Protein AF-A0A7S4REP6-F1 (afdb_monomer_lite)

Sequence (119 aa):
KSQNEKETKPKHDFITDETDHCETPLQAYVDILPLLSFIATHTYKKSPRDLILYDPYYCNGGVVSKLTSLGFTTVINQNVDFYNTVKKGNVPEYDVLITNPPYSGVHMEKLLRFVTTST

Secondary structure (DSSP, 8-state):
--------PPPPSS---GGG--PPPHHHHHHHHHHHHHHHHHTS---TTT--E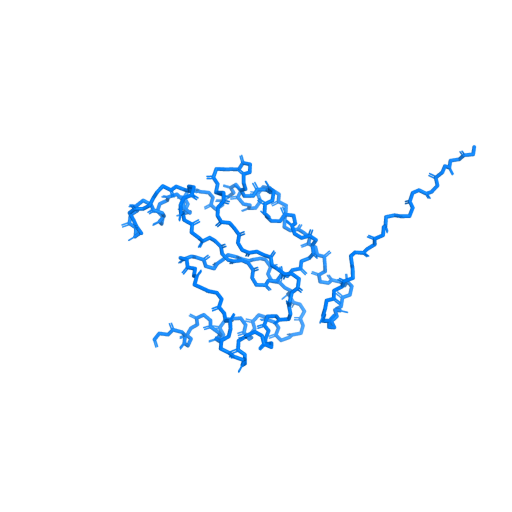E----SSSHHHHHHHHTT---EE--SS-HHHHHHTT-PPP-SEE------STTHHHHHHHHHHH--

Organism: NCBI:txid49249

Radius of gyration: 15.73 Å; chains: 1; bounding box: 58×26×32 Å

pLDDT: mean 87.88, std 16.22, range [36.69, 98.56]

Structure (mmCIF, N/CA/C/O backbone):
data_AF-A0A7S4REP6-F1
#
_entry.id   AF-A0A7S4REP6-F1
#
loop_
_atom_site.group_PDB
_atom_site.id
_atom_site.type_symbol
_atom_site.label_atom_id
_atom_site.label_alt_id
_atom_site.label_comp_id
_atom_site.label_asym_id
_atom_site.label_entity_id
_atom_site.label_seq_id
_atom_site.pdbx_PDB_ins_code
_atom_site.Cartn_x
_atom_site.Cartn_y
_atom_site.Cartn_z
_atom_site.occupancy
_atom_site.B_iso_or_equiv
_atom_site.auth_seq_id
_atom_site.auth_comp_id
_atom_site.auth_asym_id
_atom_site.auth_atom_id
_atom_site.pdbx_PDB_model_num
ATOM 1 N N . LYS A 1 1 ? 40.419 -1.906 6.068 1.00 36.69 1 LYS A N 1
ATOM 2 C CA . LYS A 1 1 ? 39.751 -2.857 5.147 1.00 36.69 1 LYS A CA 1
ATOM 3 C C . LYS A 1 1 ? 38.256 -2.765 5.427 1.00 36.69 1 LYS A C 1
ATOM 5 O O . LYS A 1 1 ? 37.790 -3.459 6.316 1.00 36.69 1 LYS A O 1
ATOM 10 N N . SER A 1 2 ? 37.552 -1.838 4.776 1.00 40.44 2 SER A N 1
ATOM 11 C CA . SER A 1 2 ? 36.099 -1.708 4.939 1.00 40.44 2 SER A CA 1
ATOM 12 C C . SER A 1 2 ? 35.418 -2.787 4.111 1.00 40.44 2 SER A C 1
ATOM 14 O O . SER A 1 2 ? 35.690 -2.913 2.917 1.00 40.44 2 SER A O 1
ATOM 16 N N . GLN A 1 3 ? 34.610 -3.609 4.772 1.00 41.75 3 GLN A N 1
ATOM 17 C CA . GLN A 1 3 ? 33.763 -4.600 4.128 1.00 41.75 3 GLN A CA 1
ATOM 18 C C . GLN A 1 3 ? 32.635 -3.855 3.410 1.00 41.75 3 GLN A C 1
ATOM 20 O O . GLN A 1 3 ? 31.881 -3.111 4.024 1.00 41.75 3 GLN A O 1
ATOM 25 N N . ASN A 1 4 ? 32.586 -4.019 2.090 1.00 43.12 4 ASN A N 1
ATOM 26 C CA . ASN A 1 4 ? 31.476 -3.598 1.249 1.00 43.12 4 ASN A CA 1
ATOM 27 C C . ASN A 1 4 ? 30.360 -4.633 1.461 1.00 43.12 4 ASN A C 1
ATOM 29 O O . ASN A 1 4 ? 30.430 -5.731 0.901 1.00 43.12 4 ASN A O 1
ATOM 33 N N . GLU A 1 5 ? 29.376 -4.329 2.303 1.00 46.09 5 GLU A N 1
ATOM 34 C CA . GLU A 1 5 ? 28.136 -5.101 2.356 1.00 46.09 5 GLU A CA 1
ATOM 35 C C . GLU A 1 5 ? 27.383 -4.849 1.049 1.00 46.09 5 GLU A C 1
ATOM 37 O O . GLU A 1 5 ? 26.832 -3.779 0.807 1.00 46.09 5 GLU A O 1
ATOM 42 N N . LYS A 1 6 ? 27.435 -5.828 0.142 1.00 40.25 6 LYS A N 1
ATOM 43 C CA . LYS A 1 6 ? 26.585 -5.844 -1.045 1.00 40.25 6 LYS A CA 1
ATOM 44 C C . LYS A 1 6 ? 25.161 -6.123 -0.580 1.00 40.25 6 LYS A C 1
ATOM 46 O O . LYS A 1 6 ? 24.793 -7.281 -0.389 1.00 40.25 6 LYS A O 1
ATOM 51 N N . GLU A 1 7 ? 24.391 -5.060 -0.396 1.00 43.88 7 GLU A N 1
ATOM 52 C CA . GLU A 1 7 ? 22.941 -5.119 -0.252 1.00 43.88 7 GLU A CA 1
ATOM 53 C C . GLU A 1 7 ? 22.383 -5.877 -1.467 1.00 43.88 7 GLU A C 1
ATOM 55 O O . GLU A 1 7 ? 22.515 -5.455 -2.620 1.00 43.88 7 GLU A O 1
ATOM 60 N N . THR A 1 8 ? 21.879 -7.085 -1.234 1.00 44.25 8 THR A N 1
ATOM 61 C CA . THR A 1 8 ? 21.325 -7.919 -2.299 1.00 44.25 8 THR A CA 1
ATOM 62 C C . THR A 1 8 ? 19.940 -7.375 -2.617 1.00 44.25 8 THR A C 1
ATOM 64 O O . THR A 1 8 ? 19.004 -7.569 -1.846 1.00 44.25 8 THR A O 1
ATOM 67 N N . LYS A 1 9 ? 19.817 -6.643 -3.735 1.00 55.41 9 LYS A N 1
ATOM 68 C CA . LYS A 1 9 ? 18.516 -6.182 -4.239 1.00 55.41 9 LYS A CA 1
ATOM 69 C C . LYS A 1 9 ? 17.563 -7.387 -4.334 1.00 55.41 9 LYS A C 1
ATOM 71 O O . LYS A 1 9 ? 17.996 -8.448 -4.804 1.00 55.41 9 LYS A O 1
ATOM 76 N N . PRO A 1 10 ? 16.302 -7.263 -3.896 1.00 62.84 10 PRO A N 1
ATOM 77 C CA . PRO A 1 10 ? 15.367 -8.369 -3.988 1.00 62.84 10 PRO A CA 1
ATOM 78 C C . PRO A 1 10 ? 15.131 -8.762 -5.444 1.00 62.84 10 PRO A C 1
ATOM 80 O O . PRO A 1 10 ? 15.157 -7.945 -6.363 1.00 62.84 10 PRO A O 1
ATOM 83 N N . LYS A 1 11 ? 14.918 -10.060 -5.653 1.00 76.00 11 LYS A N 1
ATOM 84 C CA . LYS A 1 11 ? 14.527 -10.595 -6.952 1.00 76.00 11 LYS A CA 1
ATOM 85 C C . LYS A 1 11 ? 13.022 -10.394 -7.111 1.00 76.00 11 LYS A C 1
ATOM 87 O O . LYS A 1 11 ? 12.260 -10.969 -6.340 1.00 76.00 11 LYS A O 1
ATOM 92 N N . HIS A 1 12 ? 12.611 -9.607 -8.097 1.00 74.75 12 HIS A N 1
ATOM 93 C CA . HIS A 1 12 ? 11.200 -9.408 -8.424 1.00 74.75 12 HIS A CA 1
ATOM 94 C C . HIS A 1 12 ? 10.711 -10.504 -9.377 1.00 74.75 12 HIS A C 1
ATOM 96 O O . HIS A 1 12 ? 11.424 -10.882 -10.310 1.00 74.75 12 HIS A O 1
ATOM 102 N N . ASP A 1 13 ? 9.485 -10.989 -9.174 1.00 75.94 13 ASP A N 1
ATOM 103 C CA . ASP A 1 13 ? 8.845 -11.988 -10.050 1.00 75.94 13 ASP A CA 1
ATOM 104 C C . ASP A 1 13 ? 8.243 -11.369 -11.333 1.00 75.94 13 ASP A C 1
ATOM 106 O O . ASP A 1 13 ? 7.476 -12.005 -12.060 1.00 75.94 13 ASP A O 1
ATOM 110 N N . PHE A 1 14 ? 8.600 -10.117 -11.629 1.00 76.31 14 PHE A N 1
ATOM 111 C CA . PHE A 1 14 ? 8.119 -9.322 -12.756 1.00 76.31 14 PHE A CA 1
ATOM 112 C C . PHE A 1 14 ? 9.234 -8.449 -13.342 1.00 76.31 14 PHE A C 1
ATOM 114 O O . PHE A 1 14 ? 10.285 -8.258 -12.732 1.00 76.31 14 PHE A O 1
ATOM 121 N N . ILE A 1 15 ? 9.012 -7.932 -14.554 1.00 75.69 15 ILE A N 1
ATOM 122 C CA . ILE A 1 15 ? 9.940 -6.994 -15.197 1.00 75.69 15 ILE A CA 1
ATOM 123 C C . ILE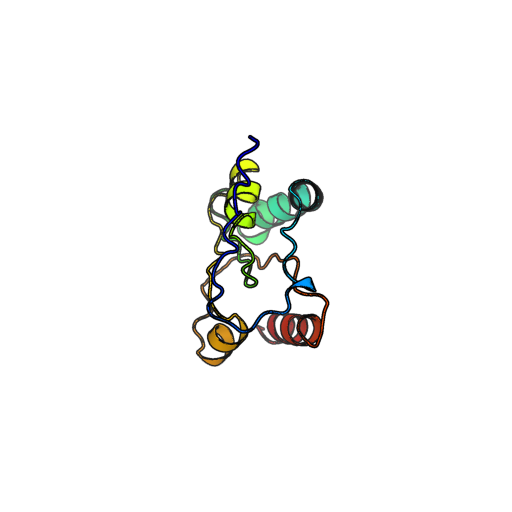 A 1 15 ? 9.847 -5.655 -14.473 1.00 75.69 15 ILE A C 1
ATOM 125 O O . ILE A 1 15 ? 8.755 -5.116 -14.304 1.00 75.69 15 ILE A O 1
ATOM 129 N N . THR A 1 16 ? 10.996 -5.117 -14.085 1.00 65.69 16 THR A N 1
ATOM 130 C CA . THR A 1 16 ? 11.085 -3.870 -13.333 1.00 65.69 16 THR A CA 1
ATOM 131 C C . THR A 1 16 ? 11.985 -2.860 -14.019 1.00 65.69 16 THR A C 1
ATOM 133 O O . THR A 1 16 ? 13.033 -3.237 -14.543 1.00 65.69 16 THR A O 1
ATOM 136 N N . ASP A 1 17 ? 11.623 -1.584 -13.935 1.00 68.38 17 ASP A N 1
ATOM 137 C CA . ASP A 1 17 ? 12.559 -0.481 -14.136 1.00 68.38 17 ASP A CA 1
ATOM 138 C C . ASP A 1 17 ? 13.222 -0.161 -12.787 1.00 68.38 17 ASP A C 1
ATOM 140 O O . ASP A 1 17 ? 12.543 -0.053 -11.765 1.00 68.38 17 ASP A O 1
ATOM 144 N N . GLU A 1 18 ? 14.553 -0.044 -12.750 1.00 62.31 18 GLU A N 1
ATOM 145 C CA . GLU A 1 18 ? 15.264 0.257 -11.500 1.00 62.31 18 GLU A CA 1
ATOM 146 C C . GLU A 1 18 ? 14.874 1.617 -10.900 1.00 62.31 18 GLU A C 1
ATOM 148 O O . GLU A 1 18 ? 15.034 1.814 -9.696 1.00 62.31 18 GLU A O 1
ATOM 153 N N . THR A 1 19 ? 14.366 2.547 -11.713 1.00 63.47 19 THR A N 1
ATOM 154 C CA . THR A 1 19 ? 13.983 3.896 -11.271 1.00 63.47 19 THR A CA 1
ATOM 155 C C . THR A 1 19 ? 12.655 3.946 -10.512 1.00 63.47 19 THR A C 1
ATOM 157 O O . THR A 1 19 ? 12.387 4.937 -9.834 1.00 63.47 19 THR A O 1
ATOM 160 N N . ASP A 1 20 ? 11.862 2.871 -10.552 1.00 64.31 20 ASP A N 1
ATOM 161 C CA . ASP A 1 20 ? 10.550 2.790 -9.897 1.00 64.31 20 ASP A CA 1
ATOM 162 C C . ASP A 1 20 ? 10.587 2.162 -8.493 1.00 64.31 20 ASP A C 1
ATOM 164 O O . ASP A 1 20 ? 9.587 2.172 -7.773 1.00 64.31 20 ASP A O 1
ATOM 168 N N . HIS A 1 21 ? 11.738 1.639 -8.064 1.00 71.25 21 HIS A N 1
ATOM 169 C CA . HIS A 1 21 ? 11.887 0.952 -6.777 1.00 71.25 21 HIS A CA 1
ATOM 170 C C . HIS A 1 21 ? 12.246 1.904 -5.646 1.00 71.25 21 HIS A C 1
ATOM 172 O O . HIS A 1 21 ? 13.366 1.908 -5.131 1.00 71.25 21 HIS A O 1
ATOM 178 N N . CYS A 1 22 ? 11.273 2.716 -5.244 1.00 80.62 22 CYS A N 1
ATOM 179 C CA . CYS A 1 22 ? 11.392 3.562 -4.068 1.00 80.62 22 CYS A CA 1
ATOM 180 C C . CYS A 1 22 ? 10.344 3.173 -3.027 1.00 80.62 22 CYS A C 1
ATOM 182 O O . CYS A 1 22 ? 9.145 3.392 -3.194 1.00 80.62 22 CYS A O 1
ATOM 184 N N . GLU A 1 23 ? 10.814 2.603 -1.921 1.00 88.00 23 GLU A N 1
ATOM 185 C CA . GLU A 1 23 ? 9.983 2.326 -0.758 1.00 88.00 23 GLU A CA 1
ATOM 186 C C . GLU A 1 23 ? 9.339 3.615 -0.230 1.00 88.00 23 GLU A C 1
ATOM 188 O O . GLU A 1 23 ? 10.027 4.579 0.110 1.00 88.00 23 GLU A O 1
ATOM 193 N N . THR A 1 24 ? 8.017 3.607 -0.065 1.00 91.75 24 THR A N 1
ATOM 194 C CA . THR A 1 24 ? 7.286 4.729 0.533 1.00 91.75 24 THR A CA 1
ATOM 195 C C . THR A 1 24 ? 7.834 5.041 1.931 1.00 91.75 24 THR A C 1
ATOM 197 O O . THR A 1 24 ? 7.914 4.129 2.769 1.00 91.75 24 THR A O 1
ATOM 200 N N . PRO A 1 25 ? 8.215 6.294 2.235 1.00 94.62 25 PRO A N 1
ATOM 201 C CA . PRO A 1 25 ? 8.715 6.653 3.557 1.00 94.62 25 PRO A CA 1
ATOM 202 C C . PRO A 1 25 ? 7.617 6.511 4.619 1.00 94.62 25 PRO A C 1
ATOM 204 O O . PRO A 1 25 ? 6.439 6.723 4.339 1.00 94.62 25 PRO A O 1
ATOM 207 N N . LEU A 1 26 ? 8.002 6.206 5.865 1.00 96.31 26 LEU A N 1
ATOM 208 C CA . LEU A 1 26 ? 7.056 6.077 6.984 1.00 96.31 26 LEU A CA 1
ATOM 209 C C . LEU A 1 26 ? 6.166 7.321 7.138 1.00 96.31 26 LEU A C 1
ATOM 211 O O . LEU A 1 26 ? 4.971 7.184 7.379 1.00 96.31 26 LEU A O 1
ATOM 215 N N . GLN A 1 27 ? 6.737 8.516 6.952 1.00 98.00 27 GLN A N 1
ATOM 216 C CA . GLN A 1 27 ? 6.012 9.779 7.090 1.00 98.00 27 GLN A CA 1
ATOM 217 C C . GLN A 1 27 ? 4.794 9.865 6.159 1.00 98.00 27 GLN A C 1
ATOM 219 O O . GLN A 1 27 ? 3.735 10.285 6.603 1.00 98.00 27 GLN A O 1
ATOM 224 N N . ALA A 1 28 ? 4.893 9.374 4.921 1.00 97.44 28 ALA A N 1
ATOM 225 C CA . ALA A 1 28 ? 3.760 9.396 3.996 1.00 97.44 28 ALA A CA 1
ATOM 226 C C . ALA A 1 28 ? 2.580 8.542 4.501 1.00 97.44 28 ALA A C 1
ATOM 228 O O . ALA A 1 28 ? 1.422 8.902 4.301 1.00 97.44 28 ALA A O 1
ATOM 229 N N . TYR A 1 29 ? 2.855 7.442 5.213 1.00 97.94 29 TYR A N 1
ATOM 230 C CA . TYR A 1 29 ? 1.809 6.653 5.871 1.00 97.94 29 TYR A CA 1
ATOM 231 C C . TYR A 1 29 ? 1.234 7.355 7.109 1.00 97.94 29 TYR A C 1
ATOM 233 O O . TYR A 1 29 ? 0.036 7.251 7.367 1.00 97.94 29 TYR A O 1
ATOM 241 N N . VAL A 1 30 ? 2.061 8.092 7.859 1.00 98.06 30 VAL A N 1
ATOM 242 C CA . VAL A 1 30 ? 1.605 8.925 8.987 1.00 98.06 30 VAL A CA 1
ATOM 243 C C . VAL A 1 30 ? 0.649 10.016 8.503 1.00 98.06 30 VAL A C 1
ATOM 245 O O . VAL A 1 30 ? -0.385 10.238 9.131 1.00 98.06 30 VAL A O 1
ATOM 248 N N . ASP A 1 31 ? 0.943 10.643 7.366 1.00 98.38 31 ASP A N 1
ATOM 249 C CA . ASP A 1 31 ? 0.138 11.739 6.818 1.00 98.38 31 ASP A CA 1
ATOM 250 C C . ASP A 1 31 ? -1.291 11.291 6.454 1.00 98.38 31 ASP A C 1
ATOM 252 O O . ASP A 1 31 ? -2.247 12.052 6.617 1.00 98.38 31 ASP A O 1
ATOM 256 N N . ILE A 1 32 ? -1.468 10.033 6.028 1.00 97.62 32 ILE A N 1
ATOM 257 C CA . ILE A 1 32 ? -2.786 9.455 5.703 1.00 97.62 32 ILE A CA 1
ATOM 258 C C . ILE A 1 32 ? -3.443 8.707 6.876 1.00 97.62 32 ILE A C 1
ATOM 260 O O . ILE A 1 32 ? -4.580 8.240 6.755 1.00 97.62 32 ILE A O 1
ATOM 264 N N . LEU A 1 33 ? -2.771 8.601 8.026 1.00 96.62 33 LEU A N 1
ATOM 265 C CA . LEU A 1 33 ? -3.239 7.847 9.193 1.00 96.62 33 LEU 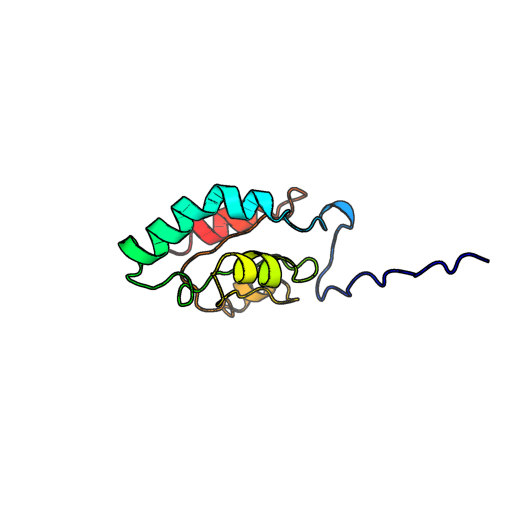A CA 1
ATOM 266 C C . LEU A 1 33 ? -4.633 8.274 9.695 1.00 96.62 33 LEU A C 1
ATOM 268 O O . LEU A 1 33 ? -5.446 7.386 9.993 1.00 96.62 33 LEU A O 1
ATOM 272 N N . PRO A 1 34 ? -4.970 9.583 9.773 1.00 97.62 34 PRO A N 1
ATOM 273 C CA . PRO A 1 34 ? -6.301 10.006 10.205 1.00 97.62 34 PRO A CA 1
ATOM 274 C C . PRO A 1 34 ? -7.400 9.516 9.256 1.00 97.62 34 PRO A C 1
ATOM 276 O O . PRO A 1 34 ? -8.456 9.075 9.711 1.00 97.62 34 PRO A O 1
ATOM 279 N N . LEU A 1 35 ? -7.134 9.531 7.945 1.00 98.00 35 LEU A N 1
ATOM 280 C CA . LEU A 1 35 ? -8.074 9.062 6.930 1.00 98.00 35 LEU A CA 1
ATOM 281 C C . LEU A 1 35 ? -8.279 7.547 7.023 1.00 98.00 35 LEU A C 1
ATOM 283 O O . LEU A 1 35 ? -9.420 7.088 7.038 1.00 98.00 35 LEU A O 1
ATOM 287 N N . LEU A 1 36 ? -7.201 6.770 7.151 1.00 97.75 36 LEU A N 1
ATOM 288 C CA . LEU A 1 36 ? -7.298 5.314 7.303 1.00 97.75 36 LEU A CA 1
ATOM 289 C C . LEU A 1 36 ? -8.063 4.919 8.570 1.00 97.75 36 LEU A C 1
ATOM 291 O O . LEU A 1 36 ? -8.926 4.043 8.528 1.00 97.75 36 LEU A O 1
ATOM 295 N N . SER A 1 37 ? -7.810 5.611 9.682 1.00 96.94 37 SER A N 1
ATOM 296 C CA . SER A 1 37 ? -8.520 5.383 10.948 1.00 96.94 37 SER A CA 1
ATOM 297 C C . SER A 1 37 ? -10.008 5.725 10.836 1.00 96.94 37 SER A C 1
ATOM 299 O O . SER A 1 37 ? -10.869 4.999 11.350 1.00 96.94 37 SER A O 1
ATOM 301 N N . PHE A 1 38 ? -10.322 6.815 10.128 1.00 98.25 38 PHE A N 1
ATOM 302 C CA . PHE A 1 38 ? -11.694 7.202 9.833 1.00 98.25 38 PHE A CA 1
ATOM 303 C C . PHE A 1 38 ? -12.400 6.137 8.989 1.00 98.25 38 PHE A C 1
ATOM 305 O O . PHE A 1 38 ? -13.482 5.697 9.375 1.00 98.25 38 PHE A O 1
ATOM 312 N N . ILE A 1 39 ? -11.782 5.682 7.893 1.00 98.12 39 ILE A N 1
ATOM 313 C CA . ILE A 1 39 ? -12.332 4.653 6.999 1.00 98.12 39 ILE A CA 1
ATOM 314 C C . ILE A 1 39 ? -12.572 3.344 7.758 1.00 98.12 39 ILE A C 1
ATOM 316 O O . ILE A 1 39 ? -13.679 2.803 7.680 1.00 98.12 39 ILE A O 1
ATOM 320 N N . ALA A 1 40 ? -11.591 2.881 8.544 1.00 97.81 40 ALA A N 1
ATOM 321 C CA . ALA A 1 40 ? -11.714 1.672 9.358 1.00 97.81 40 ALA A CA 1
ATOM 322 C C . ALA A 1 40 ? -12.960 1.717 10.248 1.00 97.81 40 ALA A C 1
ATOM 324 O O . ALA A 1 40 ? -13.822 0.838 10.188 1.00 97.81 40 ALA A O 1
ATOM 325 N N . THR A 1 41 ? -13.092 2.798 11.014 1.00 97.50 41 THR A N 1
ATOM 326 C CA . THR A 1 41 ? -14.139 2.930 12.029 1.00 97.50 41 THR A CA 1
ATOM 327 C C . THR A 1 41 ? -15.505 3.226 11.414 1.00 97.50 41 THR A C 1
ATOM 329 O O . THR A 1 41 ? -16.520 2.680 11.842 1.00 97.50 41 THR A O 1
ATOM 332 N N . HIS A 1 42 ? -15.571 4.111 10.419 1.00 97.94 42 HIS A N 1
ATOM 333 C CA . HIS A 1 42 ? -16.844 4.662 9.954 1.00 97.94 42 HIS A CA 1
ATOM 334 C C . HIS A 1 42 ? -17.427 3.902 8.770 1.00 97.94 42 HIS A C 1
ATOM 336 O O . HIS A 1 42 ? -18.648 3.748 8.733 1.00 97.94 42 HIS A O 1
ATOM 342 N N . THR A 1 43 ? -16.582 3.392 7.872 1.00 97.38 43 THR A N 1
ATOM 343 C CA . THR A 1 43 ? -17.019 2.656 6.675 1.00 97.38 43 THR A CA 1
ATOM 344 C C . THR A 1 43 ? -17.100 1.166 6.969 1.00 97.38 43 THR A C 1
ATOM 346 O O . THR A 1 43 ? -18.158 0.566 6.815 1.00 97.38 43 THR A O 1
ATOM 349 N N . TYR A 1 44 ? -16.011 0.587 7.478 1.00 97.75 44 TYR A N 1
ATOM 350 C CA . TYR A 1 44 ? -15.907 -0.862 7.663 1.00 97.75 44 TYR A CA 1
ATOM 351 C C . TYR A 1 44 ? -16.326 -1.355 9.050 1.00 97.75 44 TYR A C 1
ATOM 353 O O . TYR A 1 44 ? -16.508 -2.555 9.230 1.00 97.75 44 TYR A O 1
ATOM 361 N N . LYS A 1 45 ? -16.498 -0.456 10.033 1.00 98.25 45 LYS A N 1
ATOM 362 C CA . LYS A 1 45 ? -16.784 -0.807 11.441 1.00 98.25 45 LYS A CA 1
ATOM 363 C C . LYS A 1 45 ? -15.734 -1.762 12.035 1.00 98.25 45 LYS A C 1
ATOM 365 O O . LYS A 1 45 ? -16.052 -2.601 12.872 1.00 98.25 45 LYS A O 1
ATOM 370 N N . LYS A 1 46 ? -14.480 -1.615 11.601 1.00 97.88 46 LYS A N 1
ATOM 371 C CA . LYS A 1 46 ? -13.326 -2.424 12.009 1.00 97.88 46 LYS A CA 1
ATOM 372 C C . LYS A 1 46 ? -12.374 -1.616 12.883 1.00 97.88 46 LYS A C 1
ATOM 374 O O . LYS A 1 46 ? -12.316 -0.387 12.789 1.00 97.88 46 LYS A O 1
ATOM 379 N N . SER A 1 47 ? -11.589 -2.312 13.705 1.00 97.12 47 SER A N 1
ATOM 380 C CA . SER A 1 47 ? -10.404 -1.704 14.310 1.00 97.12 47 SER A CA 1
ATOM 381 C C . SER A 1 47 ? -9.310 -1.522 13.242 1.00 97.12 47 SER A C 1
ATOM 383 O O . SER A 1 47 ? -9.303 -2.261 12.255 1.00 97.12 47 SER A O 1
ATOM 385 N N . PRO A 1 48 ? -8.344 -0.600 13.421 1.00 96.12 48 PRO A N 1
ATOM 386 C CA . PRO A 1 48 ? -7.206 -0.470 12.505 1.00 96.12 48 PRO A CA 1
ATOM 387 C C . PRO A 1 48 ? -6.436 -1.778 12.266 1.00 96.12 48 PRO A C 1
ATOM 389 O O . PRO A 1 48 ? -5.908 -1.994 11.181 1.00 96.12 48 PRO A O 1
ATOM 392 N N . ARG A 1 49 ? -6.409 -2.678 13.258 1.00 96.88 49 ARG A N 1
ATOM 393 C CA . ARG A 1 49 ? -5.717 -3.971 13.165 1.00 96.88 49 ARG A CA 1
ATOM 394 C C . ARG A 1 49 ? -6.416 -4.942 12.217 1.00 96.88 49 ARG A C 1
ATOM 396 O O . ARG A 1 49 ? -5.738 -5.740 11.574 1.00 96.88 49 ARG A O 1
ATOM 403 N N . ASP A 1 50 ? -7.741 -4.847 12.123 1.00 97.56 50 ASP A N 1
ATOM 404 C CA . ASP A 1 50 ? -8.587 -5.746 11.331 1.00 97.56 50 ASP A CA 1
ATOM 405 C C . ASP A 1 50 ? -8.870 -5.205 9.921 1.00 97.56 50 ASP A C 1
ATOM 407 O O . ASP A 1 50 ? -9.419 -5.927 9.087 1.00 97.56 50 ASP A O 1
ATOM 411 N N . LEU A 1 51 ? -8.529 -3.937 9.648 1.00 98.38 51 LEU A N 1
ATOM 412 C CA . LEU A 1 51 ? -8.653 -3.345 8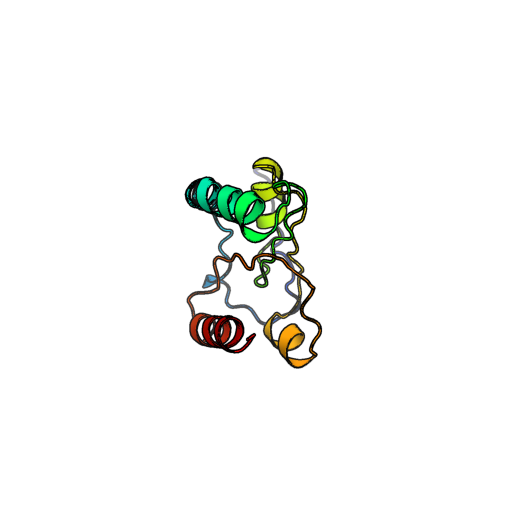.318 1.00 98.38 51 LEU A CA 1
ATOM 413 C C . LEU A 1 51 ? -7.617 -3.972 7.375 1.00 98.38 51 LEU A C 1
ATOM 415 O O . LEU A 1 51 ? -6.413 -3.847 7.600 1.00 98.38 51 LEU A O 1
ATOM 419 N N . ILE A 1 52 ? -8.093 -4.616 6.311 1.00 98.56 52 ILE A N 1
ATOM 420 C CA . ILE A 1 52 ? -7.262 -5.298 5.320 1.00 98.56 52 ILE A CA 1
ATOM 421 C C . ILE A 1 52 ? -6.768 -4.269 4.301 1.00 98.56 52 ILE A C 1
ATOM 423 O O . ILE A 1 52 ? -7.516 -3.835 3.420 1.00 98.56 52 ILE A O 1
ATOM 427 N N . LEU A 1 53 ? -5.504 -3.875 4.433 1.00 98.50 53 LEU A N 1
ATOM 428 C CA . LEU A 1 53 ? -4.828 -2.963 3.514 1.00 98.50 53 LEU A CA 1
ATOM 429 C C . LEU A 1 53 ? -4.133 -3.752 2.405 1.00 98.50 53 LEU A C 1
ATOM 431 O O . LEU A 1 53 ? -3.438 -4.728 2.685 1.00 98.50 53 LEU A O 1
ATOM 435 N N . TYR A 1 54 ? -4.271 -3.311 1.159 1.00 98.31 54 TYR A N 1
ATOM 436 C CA . TYR A 1 54 ? -3.617 -3.928 0.008 1.00 98.31 54 TYR A CA 1
ATOM 437 C C . TYR A 1 54 ? -2.745 -2.922 -0.739 1.00 98.31 54 TYR A C 1
ATOM 439 O O . TYR A 1 54 ? -3.249 -1.905 -1.213 1.00 98.31 54 TYR A O 1
ATOM 447 N N . ASP A 1 55 ? -1.456 -3.238 -0.873 1.00 97.62 55 ASP A N 1
ATOM 448 C CA . ASP A 1 55 ? -0.554 -2.565 -1.806 1.00 97.62 55 ASP A CA 1
ATOM 449 C C . ASP A 1 55 ? -0.140 -3.553 -2.910 1.00 97.62 55 ASP A C 1
ATOM 451 O O . ASP A 1 55 ? 0.621 -4.493 -2.636 1.00 97.62 55 ASP A O 1
ATOM 455 N N . PRO A 1 56 ? -0.637 -3.382 -4.151 1.00 96.00 56 PRO A N 1
ATOM 456 C CA . PRO A 1 56 ? -0.330 -4.286 -5.252 1.00 96.00 56 PRO A CA 1
ATOM 457 C C . PRO A 1 56 ? 1.103 -4.170 -5.781 1.00 96.00 56 PRO A C 1
ATOM 459 O O . PRO A 1 56 ? 1.543 -5.070 -6.497 1.00 96.00 56 PRO A O 1
ATOM 462 N N . TYR A 1 57 ? 1.825 -3.085 -5.486 1.00 94.31 57 TYR A N 1
ATOM 463 C CA . TYR A 1 57 ? 3.155 -2.852 -6.043 1.00 94.31 57 TYR A CA 1
ATOM 464 C C . TYR A 1 57 ? 4.230 -3.248 -5.028 1.00 94.31 57 TYR A C 1
ATOM 466 O O . TYR A 1 57 ? 4.421 -2.619 -3.989 1.00 94.31 57 TYR A O 1
ATOM 474 N N . TYR A 1 58 ? 4.937 -4.341 -5.313 1.00 92.62 58 TYR A N 1
ATOM 475 C CA . TYR A 1 58 ? 5.969 -4.868 -4.425 1.00 92.62 58 TYR A CA 1
ATOM 476 C C . TYR A 1 58 ? 7.346 -4.276 -4.735 1.00 92.62 58 TYR A C 1
ATOM 478 O O . TYR A 1 58 ? 7.940 -4.582 -5.766 1.00 92.62 58 TYR A O 1
ATOM 486 N N . CYS A 1 59 ? 7.873 -3.478 -3.806 1.00 89.44 59 CYS A N 1
ATOM 487 C CA . CYS A 1 59 ? 9.290 -3.117 -3.781 1.00 89.44 59 CYS A CA 1
ATOM 488 C C . CYS A 1 59 ? 10.058 -4.149 -2.936 1.00 89.44 59 CYS A C 1
ATOM 490 O O . CYS A 1 59 ? 10.411 -5.211 -3.439 1.00 89.44 59 CYS A O 1
ATOM 492 N N . ASN A 1 60 ? 10.248 -3.896 -1.636 1.00 90.62 60 ASN A N 1
ATOM 493 C CA . ASN A 1 60 ? 10.966 -4.798 -0.726 1.00 90.62 60 ASN A CA 1
ATOM 494 C C . ASN A 1 60 ? 10.072 -5.303 0.420 1.00 90.62 60 ASN A C 1
ATOM 496 O O . ASN A 1 60 ? 10.561 -5.906 1.376 1.00 90.62 60 ASN A O 1
ATOM 500 N N . GLY A 1 61 ? 8.763 -5.041 0.365 1.00 92.75 61 GLY A N 1
ATOM 501 C CA . GLY A 1 61 ? 7.826 -5.381 1.438 1.00 92.75 61 GLY A CA 1
ATOM 502 C C . GLY A 1 61 ? 7.836 -4.416 2.626 1.00 92.75 61 GLY A C 1
ATOM 503 O O . GLY A 1 61 ? 7.189 -4.690 3.638 1.00 92.75 61 GLY A O 1
ATOM 504 N N . GLY A 1 62 ? 8.544 -3.282 2.545 1.00 94.81 62 GLY A N 1
ATOM 505 C CA . GLY A 1 62 ? 8.706 -2.362 3.676 1.00 94.81 62 GLY A CA 1
ATOM 506 C C . GLY A 1 62 ? 7.407 -1.674 4.107 1.00 94.81 62 GLY A C 1
ATOM 507 O O . GLY A 1 62 ? 7.286 -1.250 5.255 1.00 94.81 62 GLY A O 1
ATOM 508 N N . VAL A 1 63 ? 6.407 -1.605 3.225 1.00 96.75 63 VAL A N 1
ATOM 509 C CA . VAL A 1 63 ? 5.048 -1.143 3.553 1.00 96.75 63 VAL A CA 1
ATOM 510 C C . VAL A 1 63 ? 4.430 -1.927 4.715 1.00 96.75 63 VAL A C 1
ATOM 512 O O . VAL A 1 63 ? 3.824 -1.324 5.601 1.00 96.75 63 VAL A O 1
ATOM 515 N N . VAL A 1 64 ? 4.660 -3.245 4.781 1.00 97.50 64 VAL A N 1
ATOM 516 C CA . VAL A 1 64 ? 4.089 -4.118 5.817 1.00 97.50 64 VAL A CA 1
ATOM 517 C C . VAL A 1 64 ? 4.601 -3.722 7.197 1.00 97.50 64 VAL A C 1
ATOM 519 O O . VAL A 1 64 ? 3.806 -3.512 8.113 1.00 97.50 64 VAL A O 1
ATOM 522 N N . SER A 1 65 ? 5.919 -3.570 7.357 1.00 97.62 65 SER A N 1
ATOM 523 C CA . SER A 1 65 ? 6.519 -3.224 8.651 1.00 97.62 65 SER A CA 1
ATOM 524 C C . SER A 1 65 ? 6.155 -1.804 9.092 1.00 97.62 65 SER A C 1
ATOM 526 O O . SER A 1 65 ? 5.830 -1.589 10.262 1.00 97.62 65 SER A O 1
ATOM 528 N N . LYS A 1 66 ? 6.130 -0.845 8.158 1.00 98.19 66 LYS A N 1
ATOM 529 C CA . LYS A 1 66 ? 5.766 0.556 8.427 1.00 98.19 66 LYS A CA 1
ATOM 530 C C . LYS A 1 66 ? 4.321 0.681 8.904 1.00 98.19 66 LYS A C 1
ATOM 532 O O . LYS A 1 66 ? 4.090 1.230 9.976 1.00 98.19 66 LYS A O 1
ATOM 537 N N . LEU A 1 67 ? 3.356 0.126 8.175 1.00 97.94 67 LEU A N 1
ATOM 538 C CA . LEU A 1 67 ? 1.940 0.181 8.563 1.00 97.94 67 LEU A CA 1
ATOM 539 C C . LEU A 1 67 ? 1.649 -0.615 9.840 1.00 97.94 67 LEU A C 1
ATOM 541 O O . LEU A 1 67 ? 0.900 -0.143 10.697 1.00 97.94 67 LEU A O 1
ATOM 545 N N . THR A 1 68 ? 2.321 -1.756 10.026 1.00 97.81 68 THR A N 1
ATOM 546 C CA . THR A 1 68 ? 2.252 -2.528 11.276 1.00 97.81 68 THR A CA 1
ATOM 547 C C . THR A 1 68 ? 2.687 -1.680 12.470 1.00 97.81 68 THR A C 1
ATOM 549 O O . THR A 1 68 ? 2.011 -1.681 13.500 1.00 97.81 68 THR A O 1
ATOM 552 N N . SER A 1 69 ? 3.767 -0.900 12.330 1.00 97.94 69 SER A N 1
ATOM 553 C CA . SER A 1 69 ? 4.242 0.005 13.388 1.00 97.94 69 SER A CA 1
ATOM 554 C C . SER A 1 69 ? 3.242 1.116 13.744 1.00 97.94 69 SER A C 1
ATOM 556 O O . SER A 1 69 ? 3.265 1.623 14.863 1.00 97.94 69 SER A O 1
ATOM 558 N N . LEU A 1 70 ? 2.326 1.443 12.826 1.00 98.00 70 LEU A N 1
ATOM 559 C CA . LEU A 1 70 ? 1.255 2.429 13.001 1.00 98.00 70 LEU A CA 1
ATOM 560 C C . LEU A 1 70 ? -0.074 1.808 13.476 1.00 98.00 70 LEU A C 1
ATOM 562 O O . LEU A 1 70 ? -1.070 2.514 13.609 1.00 98.00 70 LEU A O 1
ATOM 566 N N . GLY A 1 71 ? -0.105 0.498 13.746 1.00 97.81 71 GLY A N 1
ATOM 567 C CA . GLY A 1 71 ? -1.279 -0.211 14.264 1.00 97.81 71 GLY A CA 1
ATOM 568 C C . GLY A 1 71 ? -2.152 -0.901 13.211 1.00 97.81 71 GLY A C 1
ATOM 569 O O . GLY A 1 71 ? -3.156 -1.504 13.586 1.00 97.81 71 GLY A O 1
ATOM 570 N N . PHE A 1 72 ? -1.766 -0.871 11.932 1.00 98.12 72 PHE A N 1
ATOM 571 C CA . PHE A 1 72 ? -2.442 -1.583 10.844 1.00 98.12 72 PHE A CA 1
ATOM 572 C C . PHE A 1 72 ? -1.707 -2.890 10.556 1.00 98.12 72 PHE A C 1
ATOM 574 O O . PHE A 1 72 ? -0.721 -2.920 9.825 1.00 98.12 72 PHE A O 1
ATOM 581 N N . THR A 1 73 ? -2.152 -3.973 11.187 1.00 97.50 73 THR A N 1
ATOM 582 C CA . THR A 1 73 ? -1.431 -5.257 11.189 1.00 97.50 73 THR A CA 1
ATOM 583 C C . THR A 1 73 ? -1.825 -6.198 10.054 1.00 97.50 73 THR A C 1
ATOM 585 O O . THR A 1 73 ? -1.141 -7.193 9.835 1.00 97.50 73 THR A O 1
ATOM 588 N N . THR A 1 74 ? -2.907 -5.902 9.332 1.00 97.94 74 THR A N 1
ATOM 589 C CA . THR A 1 74 ? -3.410 -6.750 8.245 1.00 97.94 74 THR A CA 1
ATOM 590 C C . THR A 1 74 ? -3.092 -6.105 6.898 1.00 97.94 74 THR A C 1
ATOM 592 O O . THR A 1 74 ? -3.915 -5.402 6.318 1.00 97.94 74 THR A O 1
ATOM 595 N N . VAL A 1 75 ? -1.858 -6.307 6.424 1.00 98.25 75 VAL A N 1
ATOM 596 C CA . VAL A 1 75 ? -1.328 -5.689 5.196 1.00 98.25 75 VAL A CA 1
ATOM 597 C C . VAL A 1 75 ? -0.922 -6.763 4.193 1.00 98.25 75 VAL A C 1
ATOM 599 O O . VAL A 1 75 ? -0.101 -7.629 4.491 1.00 98.25 75 VAL A O 1
ATOM 602 N N . ILE A 1 76 ? -1.466 -6.676 2.984 1.00 98.31 76 ILE A N 1
ATOM 603 C CA . ILE A 1 76 ? -1.152 -7.552 1.861 1.00 98.31 76 ILE A CA 1
ATOM 604 C C . ILE A 1 76 ? -0.196 -6.811 0.922 1.00 98.31 76 ILE A C 1
ATOM 606 O O . ILE A 1 76 ? -0.586 -5.857 0.252 1.00 98.31 76 ILE A O 1
ATOM 610 N N . ASN A 1 77 ? 1.054 -7.268 0.856 1.00 97.56 77 ASN A N 1
ATOM 611 C CA . ASN A 1 77 ? 2.036 -6.847 -0.142 1.00 97.56 77 ASN A CA 1
ATOM 612 C C . ASN A 1 77 ? 2.904 -8.058 -0.496 1.00 97.56 77 ASN A C 1
ATOM 614 O O . ASN A 1 77 ? 3.671 -8.553 0.329 1.00 97.56 77 ASN A O 1
ATOM 618 N N . GLN A 1 78 ? 2.709 -8.594 -1.698 1.00 95.50 78 GLN A N 1
ATOM 619 C CA . GLN A 1 78 ? 3.316 -9.847 -2.143 1.00 95.50 78 GLN A CA 1
ATOM 620 C C . GLN A 1 78 ? 4.179 -9.594 -3.372 1.00 95.50 78 GLN A C 1
ATOM 622 O O . GLN A 1 78 ? 3.795 -8.808 -4.231 1.00 95.50 78 GLN A O 1
ATOM 627 N N . ASN A 1 79 ? 5.304 -10.301 -3.478 1.00 94.81 79 ASN A N 1
ATOM 628 C CA . ASN A 1 79 ? 6.184 -10.254 -4.644 1.00 94.81 79 ASN A CA 1
ATOM 629 C C . ASN A 1 79 ? 5.549 -10.980 -5.837 1.00 94.81 79 ASN A C 1
ATOM 631 O O . ASN A 1 79 ? 5.925 -12.096 -6.173 1.00 94.81 79 ASN A O 1
ATOM 635 N N . VAL A 1 80 ? 4.522 -10.374 -6.425 1.00 93.06 80 VAL A N 1
ATOM 636 C CA . VAL A 1 80 ? 3.775 -10.905 -7.564 1.00 93.06 80 VAL A CA 1
ATOM 637 C C . VAL A 1 80 ? 3.523 -9.796 -8.577 1.00 93.06 80 VAL A C 1
ATOM 639 O O . VAL A 1 80 ? 3.409 -8.625 -8.227 1.00 93.06 80 VAL A O 1
ATOM 642 N N . ASP A 1 81 ? 3.393 -10.166 -9.850 1.00 92.88 81 ASP A N 1
ATOM 643 C CA . ASP A 1 81 ? 2.955 -9.236 -10.890 1.00 92.88 81 ASP A CA 1
ATOM 644 C C . ASP A 1 81 ? 1.482 -8.851 -10.664 1.00 92.88 81 ASP A C 1
ATOM 646 O O . ASP A 1 81 ? 0.572 -9.679 -10.825 1.00 92.88 81 ASP A O 1
ATOM 650 N N . PHE A 1 82 ? 1.239 -7.585 -10.318 1.00 94.12 82 PHE A N 1
ATOM 651 C CA . PHE A 1 82 ? -0.101 -7.041 -10.108 1.00 94.12 82 PHE A CA 1
ATOM 652 C C . PHE A 1 82 ? -1.017 -7.226 -11.324 1.00 94.12 82 PHE A C 1
ATOM 654 O O . PHE A 1 82 ? -2.142 -7.706 -11.190 1.00 94.12 82 PHE A O 1
ATOM 661 N N . TYR A 1 83 ? -0.558 -6.904 -12.533 1.00 92.50 83 TYR A N 1
ATOM 662 C CA . TYR A 1 83 ? -1.411 -6.969 -13.722 1.00 92.50 83 TYR A CA 1
ATOM 663 C C . TYR A 1 83 ? -1.729 -8.405 -14.119 1.00 92.50 83 TYR A C 1
ATOM 665 O O . TYR A 1 83 ? -2.839 -8.693 -14.569 1.00 92.50 83 TYR A O 1
ATOM 673 N N . ASN A 1 84 ? -0.780 -9.320 -13.927 1.00 94.12 84 ASN A N 1
ATOM 674 C CA . ASN A 1 84 ? -1.039 -10.745 -14.093 1.00 94.12 84 ASN A CA 1
ATOM 675 C C . ASN A 1 84 ? -2.057 -11.249 -13.059 1.00 94.12 84 ASN A C 1
ATOM 677 O O . ASN A 1 84 ? -2.934 -12.042 -13.398 1.00 94.12 84 ASN A O 1
ATOM 681 N N . THR A 1 85 ? -1.970 -10.761 -11.819 1.00 94.50 85 THR A N 1
ATOM 682 C CA . THR A 1 85 ? -2.914 -11.075 -10.736 1.00 94.50 85 THR A CA 1
ATOM 683 C C . THR A 1 85 ? -4.329 -10.611 -11.088 1.00 94.50 85 THR A C 1
ATOM 685 O O . THR A 1 85 ? -5.265 -11.408 -11.016 1.00 94.50 85 THR A O 1
ATOM 688 N N . VAL A 1 86 ? -4.476 -9.379 -11.591 1.00 94.00 86 VAL A N 1
ATOM 689 C CA . VAL A 1 86 ? -5.748 -8.843 -12.106 1.00 94.00 86 VAL A CA 1
ATOM 690 C C . VAL A 1 86 ? -6.272 -9.681 -13.274 1.00 94.00 86 VAL A C 1
ATOM 692 O O . VAL A 1 86 ? -7.419 -10.116 -13.252 1.00 94.00 86 VAL A O 1
ATOM 695 N N . LYS A 1 87 ? -5.435 -9.975 -14.279 1.00 94.12 87 LYS A N 1
ATOM 696 C CA . LYS A 1 87 ? -5.836 -10.750 -15.469 1.00 94.12 87 LYS A CA 1
ATOM 697 C C . LYS A 1 87 ? -6.325 -12.160 -15.125 1.00 94.12 87 LYS A C 1
ATOM 699 O O . LYS A 1 87 ? -7.186 -12.690 -15.822 1.00 94.12 87 LYS A O 1
ATOM 704 N N . LYS A 1 88 ? -5.761 -12.773 -14.082 1.00 95.44 88 LYS A N 1
ATOM 705 C CA . LYS A 1 88 ? -6.145 -14.108 -13.602 1.00 95.44 88 LYS A CA 1
ATOM 706 C C . LYS A 1 88 ? -7.360 -14.098 -12.671 1.00 95.44 88 LYS A C 1
ATOM 708 O O . LYS A 1 88 ? -7.829 -15.176 -12.332 1.00 95.44 88 LYS A O 1
ATOM 713 N N . GLY A 1 89 ? -7.852 -12.927 -12.260 1.00 94.31 89 GLY A N 1
ATOM 714 C CA . GLY A 1 89 ? -8.915 -12.823 -11.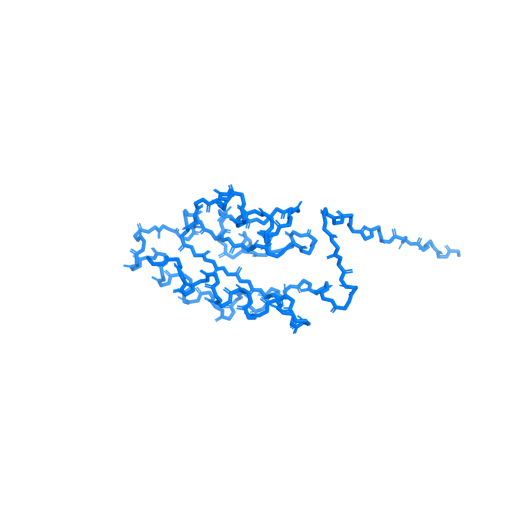257 1.00 94.31 89 GLY A CA 1
ATOM 715 C C . GLY A 1 89 ? -8.467 -13.257 -9.857 1.00 94.31 89 GLY A C 1
ATOM 716 O O . GLY A 1 89 ? -9.296 -13.660 -9.055 1.00 94.31 89 GLY A O 1
ATOM 717 N N . ASN A 1 90 ? -7.165 -13.183 -9.568 1.00 95.94 90 ASN A N 1
ATOM 718 C CA . ASN A 1 90 ? -6.567 -13.635 -8.306 1.00 95.94 90 ASN A CA 1
ATOM 719 C C . ASN A 1 90 ? -6.258 -12.470 -7.354 1.00 95.94 90 ASN A C 1
ATOM 721 O O . ASN A 1 90 ? -5.372 -12.579 -6.506 1.00 95.94 90 ASN A O 1
ATOM 725 N N . VAL A 1 91 ? -6.925 -11.329 -7.531 1.00 96.25 91 VAL A N 1
ATOM 726 C CA . VAL A 1 91 ? -6.773 -10.194 -6.617 1.00 96.25 91 VAL A CA 1
ATOM 727 C C . VAL A 1 91 ? -7.312 -10.623 -5.248 1.00 96.25 91 VAL A C 1
ATOM 729 O O . VAL A 1 91 ? -8.421 -11.157 -5.192 1.00 96.25 91 VAL A O 1
ATOM 732 N N . PRO A 1 92 ? -6.546 -10.450 -4.159 1.00 96.69 92 PRO A N 1
ATOM 733 C CA . PRO A 1 92 ? -7.009 -10.833 -2.832 1.00 96.69 92 PRO A CA 1
ATOM 734 C C . PRO A 1 92 ? -8.200 -9.972 -2.406 1.00 96.69 92 PRO A C 1
ATOM 736 O O . PRO A 1 92 ? -8.341 -8.837 -2.853 1.00 96.69 92 PRO A O 1
ATOM 739 N N . GLU A 1 93 ? -9.032 -10.482 -1.502 1.00 96.75 93 GLU A N 1
ATOM 740 C CA . GLU A 1 93 ? -10.025 -9.638 -0.837 1.00 96.75 93 GLU A CA 1
ATOM 741 C C . GLU A 1 93 ? -9.318 -8.624 0.072 1.00 96.75 93 GLU A C 1
ATOM 743 O O . GLU A 1 93 ? -8.416 -8.975 0.838 1.00 96.75 93 GLU A O 1
ATOM 748 N N . TYR A 1 94 ? -9.719 -7.358 -0.023 1.00 97.88 94 TYR A N 1
ATOM 749 C CA . TYR A 1 94 ? -9.186 -6.263 0.781 1.00 97.88 94 TYR A CA 1
ATOM 750 C C . TYR A 1 94 ? -10.268 -5.222 1.070 1.00 97.88 94 TYR A C 1
ATOM 752 O O . TYR A 1 94 ? -11.252 -5.117 0.340 1.00 97.88 94 TYR A O 1
ATOM 760 N N . ASP A 1 95 ? -10.065 -4.423 2.117 1.00 97.81 95 ASP A N 1
ATOM 761 C CA . ASP A 1 95 ? -10.950 -3.304 2.448 1.00 97.81 95 ASP A CA 1
ATOM 762 C C . ASP A 1 95 ? -10.484 -2.016 1.754 1.00 97.81 95 ASP A C 1
ATOM 764 O O . ASP A 1 95 ? -11.280 -1.259 1.201 1.00 97.81 95 ASP A O 1
ATOM 768 N N . VAL A 1 96 ? -9.178 -1.734 1.783 1.00 97.75 96 VAL A N 1
ATOM 769 C CA . VAL A 1 96 ? -8.619 -0.499 1.218 1.00 97.75 96 VAL A CA 1
ATOM 770 C C . VAL A 1 96 ? -7.368 -0.817 0.415 1.00 97.75 96 VAL A C 1
ATOM 772 O O . VAL A 1 96 ? -6.426 -1.416 0.930 1.00 97.75 96 VAL A O 1
ATOM 775 N N . LEU A 1 97 ? -7.339 -0.361 -0.837 1.00 97.56 97 LEU A N 1
ATOM 776 C CA . LEU A 1 97 ? -6.119 -0.325 -1.633 1.00 97.56 97 LEU A CA 1
ATOM 777 C C . LEU A 1 97 ? -5.362 0.967 -1.313 1.00 97.56 97 LEU A C 1
ATOM 779 O O . LEU A 1 97 ? -5.897 2.060 -1.498 1.00 97.56 97 LEU A O 1
ATOM 783 N N . ILE A 1 98 ? -4.120 0.840 -0.852 1.00 96.88 98 ILE A N 1
ATOM 784 C CA . ILE A 1 98 ? -3.193 1.957 -0.654 1.00 96.88 98 ILE A CA 1
ATOM 785 C C . ILE A 1 98 ? -1.890 1.648 -1.365 1.00 96.88 98 ILE A C 1
ATOM 787 O O . ILE A 1 98 ? -1.388 0.534 -1.291 1.00 96.88 98 ILE A O 1
ATOM 791 N N . THR A 1 99 ? -1.336 2.623 -2.072 1.00 95.25 99 THR A N 1
ATOM 792 C CA . THR A 1 99 ? -0.082 2.403 -2.782 1.00 95.25 99 THR A CA 1
ATOM 793 C C . THR A 1 99 ? 0.612 3.714 -3.108 1.00 95.25 99 THR A C 1
ATOM 795 O O . THR A 1 99 ? -0.029 4.760 -3.227 1.00 95.25 99 THR A O 1
ATOM 798 N N . ASN A 1 100 ? 1.929 3.634 -3.258 1.00 93.44 100 ASN A N 1
ATOM 799 C CA . ASN A 1 100 ? 2.745 4.614 -3.957 1.00 93.44 100 ASN A CA 1
ATOM 800 C C . ASN A 1 100 ? 3.240 3.921 -5.235 1.00 93.44 100 ASN A C 1
ATOM 802 O O . ASN A 1 100 ? 4.277 3.255 -5.201 1.00 93.44 100 ASN A O 1
ATOM 806 N N . PRO A 1 101 ? 2.453 3.964 -6.320 1.00 90.94 101 PRO A N 1
ATOM 807 C CA . PRO A 1 101 ? 2.714 3.134 -7.482 1.00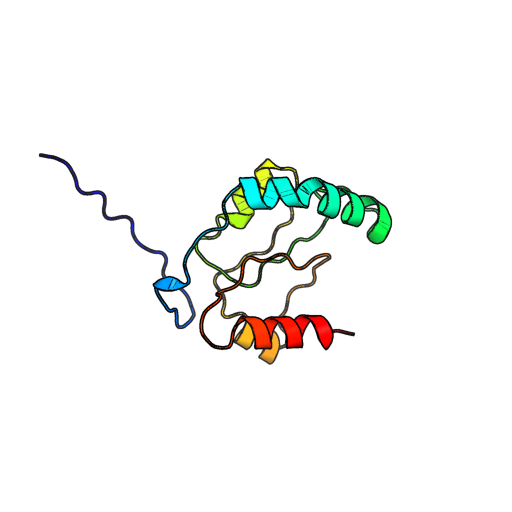 90.94 101 PRO A CA 1
ATOM 808 C C . PRO A 1 101 ? 3.948 3.644 -8.241 1.00 90.94 101 PRO A C 1
ATOM 810 O O . PRO A 1 101 ? 4.347 4.800 -8.070 1.00 90.94 101 PRO A O 1
ATOM 813 N N . PRO A 1 102 ? 4.513 2.832 -9.147 1.00 88.94 102 PRO A N 1
ATOM 814 C CA . PRO A 1 102 ? 5.447 3.325 -10.148 1.00 88.94 102 PRO A CA 1
ATOM 815 C C . PRO A 1 102 ? 4.834 4.505 -10.912 1.00 88.94 102 PRO A C 1
ATOM 817 O O . PRO A 1 102 ? 3.696 4.424 -11.388 1.00 88.94 102 PRO A O 1
ATOM 820 N N . TYR A 1 103 ? 5.583 5.598 -11.038 1.00 84.88 103 TYR A N 1
ATOM 821 C CA . TYR A 1 103 ? 5.138 6.778 -11.790 1.00 84.88 103 TYR A CA 1
ATOM 822 C C . TYR A 1 103 ? 5.550 6.714 -13.261 1.00 84.88 103 TYR A C 1
ATOM 824 O O . TYR A 1 103 ? 5.043 7.491 -14.073 1.00 84.88 103 TYR A O 1
ATOM 832 N N . SER A 1 104 ? 6.458 5.805 -13.616 1.00 82.56 104 SER A N 1
ATOM 833 C CA . SER A 1 104 ? 6.880 5.610 -14.994 1.00 82.56 104 SER A CA 1
ATOM 834 C C . SER A 1 104 ? 5.795 4.924 -15.846 1.00 82.56 104 SER A C 1
ATOM 836 O O . SER A 1 104 ? 4.831 4.317 -15.359 1.00 82.56 104 SER A O 1
ATOM 838 N N . GLY A 1 105 ? 5.962 5.013 -17.167 1.00 84.44 105 GLY A N 1
ATOM 839 C CA . GLY A 1 105 ? 5.201 4.223 -18.131 1.00 84.44 105 GLY A CA 1
ATOM 840 C C . GLY A 1 105 ? 3.681 4.377 -18.020 1.00 84.44 105 GLY A C 1
ATOM 841 O O . GLY A 1 105 ? 3.139 5.477 -18.064 1.00 84.44 105 GLY A O 1
ATOM 842 N N . VAL A 1 106 ? 2.985 3.239 -17.943 1.00 86.31 106 VAL A N 1
ATOM 843 C CA . VAL A 1 106 ? 1.511 3.143 -17.995 1.00 86.31 106 VAL A CA 1
ATOM 844 C C . VAL A 1 106 ? 0.894 2.730 -16.655 1.00 86.31 106 VAL A C 1
ATOM 846 O O . VAL A 1 106 ? -0.277 2.346 -16.596 1.00 86.31 106 VAL A O 1
ATOM 849 N N . HIS A 1 107 ? 1.684 2.739 -15.579 1.00 90.00 107 HIS A N 1
ATOM 850 C CA . HIS A 1 107 ? 1.291 2.152 -14.300 1.00 90.00 107 HIS A CA 1
ATOM 851 C C . HIS A 1 107 ? 0.137 2.912 -13.639 1.00 90.00 107 HIS A C 1
ATOM 853 O O . HIS A 1 107 ? -0.846 2.293 -13.221 1.00 90.00 107 HIS A O 1
ATOM 859 N N . MET A 1 108 ? 0.203 4.246 -13.653 1.00 91.25 108 MET A N 1
ATOM 860 C CA . MET A 1 108 ? -0.854 5.128 -13.149 1.00 91.25 108 MET A CA 1
ATOM 861 C C . MET A 1 108 ? -2.183 4.933 -13.884 1.00 91.25 108 MET A C 1
ATOM 863 O O . MET A 1 108 ? -3.218 4.750 -13.246 1.00 91.25 108 MET A O 1
ATOM 867 N N . GLU A 1 109 ? -2.170 4.915 -15.221 1.00 91.81 109 GLU A N 1
ATOM 868 C CA . GLU A 1 109 ? -3.386 4.728 -16.023 1.00 91.81 109 GLU A CA 1
ATOM 869 C C . GLU A 1 109 ? -4.027 3.362 -15.750 1.00 91.81 109 GLU A C 1
ATOM 871 O O . GLU A 1 109 ? -5.230 3.267 -15.498 1.00 91.81 109 GLU A O 1
ATOM 876 N N . LYS A 1 110 ? -3.219 2.293 -15.736 1.00 92.75 110 LYS A N 1
ATOM 877 C CA . LYS A 1 110 ? -3.707 0.940 -15.448 1.00 92.75 110 LYS A CA 1
ATOM 878 C C . LYS A 1 110 ? -4.262 0.813 -14.031 1.00 92.75 110 LYS A C 1
ATOM 880 O O . LYS A 1 110 ? -5.290 0.161 -13.857 1.00 92.75 110 LYS A O 1
ATOM 885 N N . LEU A 1 111 ? -3.611 1.428 -13.041 1.00 94.62 111 LEU A N 1
ATOM 886 C CA . LEU A 1 111 ? -4.096 1.452 -11.662 1.00 94.62 111 LEU A CA 1
ATOM 887 C C . LEU A 1 111 ? -5.440 2.174 -11.562 1.00 94.62 111 LEU A C 1
ATOM 889 O O . LEU A 1 111 ? -6.381 1.625 -10.996 1.00 94.62 111 LEU A O 1
ATOM 893 N N . LEU A 1 112 ? -5.547 3.373 -12.139 1.00 93.56 112 LEU A N 1
ATOM 894 C CA . LEU A 1 112 ? -6.787 4.150 -12.129 1.00 93.56 112 LEU A CA 1
ATOM 895 C C . LEU A 1 112 ? -7.919 3.393 -12.817 1.00 93.56 112 LEU A C 1
ATOM 897 O O . LEU A 1 112 ? -9.026 3.319 -12.287 1.00 93.56 112 LEU A O 1
ATOM 901 N N . ARG A 1 113 ? -7.640 2.760 -13.961 1.00 93.81 113 ARG A N 1
ATOM 902 C CA . ARG A 1 113 ? -8.614 1.905 -14.640 1.00 93.81 113 ARG A CA 1
ATOM 903 C C . ARG A 1 113 ? -9.052 0.744 -13.750 1.00 93.81 113 ARG A C 1
ATOM 905 O O . ARG A 1 113 ? -10.243 0.472 -13.679 1.00 93.81 113 ARG A O 1
ATOM 912 N N . PHE A 1 114 ? -8.129 0.089 -13.049 1.00 93.94 114 PHE A N 1
ATOM 913 C CA . PHE A 1 114 ? -8.464 -0.981 -12.110 1.00 93.94 114 PHE A CA 1
ATOM 914 C C . PHE A 1 114 ? -9.403 -0.492 -10.991 1.00 93.94 114 PHE A C 1
ATOM 916 O O . PHE A 1 114 ? -10.478 -1.061 -10.814 1.00 93.94 114 PHE A O 1
ATOM 923 N N . VAL A 1 115 ? -9.073 0.602 -10.296 1.00 93.50 115 VAL A N 1
ATOM 924 C CA . VAL A 1 115 ? -9.882 1.072 -9.150 1.00 93.50 115 VAL A CA 1
ATOM 925 C C . VAL A 1 115 ? -11.212 1.725 -9.544 1.00 93.50 115 VAL A C 1
ATOM 927 O O . VAL A 1 115 ? -12.115 1.791 -8.720 1.00 93.50 115 VAL A O 1
ATOM 930 N N . THR A 1 116 ? -11.366 2.184 -10.790 1.00 92.19 116 THR A N 1
ATOM 931 C CA . THR A 1 116 ? -12.616 2.806 -11.281 1.00 92.19 116 THR A CA 1
ATOM 932 C C . THR A 1 116 ? -13.562 1.831 -11.975 1.00 92.19 116 THR A C 1
ATOM 934 O O . THR A 1 116 ? -14.746 2.122 -12.108 1.00 92.19 116 THR A O 1
ATOM 937 N N . THR A 1 117 ? -13.065 0.678 -12.427 1.00 84.38 117 THR A N 1
ATOM 938 C CA . THR A 1 117 ? -13.887 -0.350 -13.092 1.00 84.38 117 THR A CA 1
ATOM 939 C C . THR A 1 117 ? -14.334 -1.462 -12.152 1.00 84.38 117 THR A C 1
ATOM 941 O O . THR A 1 117 ? -15.179 -2.263 -12.531 1.00 84.38 117 THR A O 1
ATOM 944 N N . SER A 1 118 ? -13.817 -1.488 -10.924 1.00 59.91 118 SER A N 1
ATOM 945 C CA . SER A 1 118 ? -14.159 -2.478 -9.897 1.00 59.91 118 SER A CA 1
ATOM 946 C C . SER A 1 118 ? -15.477 -2.157 -9.165 1.00 59.91 118 SER A C 1
ATOM 948 O O . SER A 1 118 ? -15.565 -2.369 -7.959 1.00 59.91 118 SER A O 1
ATOM 950 N N . THR A 1 119 ? -16.479 -1.628 -9.883 1.00 43.66 119 THR A N 1
ATOM 951 C CA . THR A 1 119 ? -17.826 -1.345 -9.342 1.00 43.66 119 THR A CA 1
ATOM 952 C C . THR A 1 119 ? -18.831 -2.392 -9.789 1.00 43.66 119 THR A C 1
ATOM 954 O O . THR A 1 119 ? -18.814 -2.721 -10.997 1.00 43.66 119 THR A O 1
#

InterPro domains:
  IPR002052 DNA methylase, N-6 adenine-specific, conserved site [PS00092] (97-103)

Foldseek 3Di:
DDDDPPPDFDDAPDDDDPVQQDDDDLVVVVVCLVVLCCCQCPVVVHHLCPAAEEEADDRPCVVQVSSVVVVNNRYDDDRDHSVVCVVVVNDDDGSYYDYPGRPDDCTVVVVVCVVVVPD